Protein AF-A0A4Q6CBE8-F1 (afdb_monomer)

Mean predicted aligned error: 6.67 Å

Secondary structure (DSSP, 8-state):
---EETTEEEEEEEE-S-TTTT-EEEEESS-HHHHHHHHHHHHHHHHHHHHTSTT--------EEE-SS-EEEEEETTEEEEEE-BTTBTTTEEEEEEEE-

Nearest PDB structures (foldseek):
  8txz-assembly1_A  TM=4.536E-01  e=6.586E-01  Homo sapiens
  9hac-assembly2_C  TM=5.191E-01  e=1.623E+00  synthetic construct
  3f73-assembly2_B  TM=3.835E-01  e=3.145E+00  Thermus thermophilus HB27
  4ml0-assembly1_D  TM=2.696E-01  e=6.873E+00  Escherichia coli B str. REL606
  4q2u-assembly2_L  TM=2.865E-01  e=9.859E+00  Escherichia coli K-12

Foldseek 3Di:
DFDDDLNFGFPDKDFDPCPVFGKIKTFHPFWCVVCQVSNLVSQLVVLVVLVPDPPRPFPFPQDWDDDPFFIWGDRDPFWTWTWGADPVGRTGMIMITTDGD

pLDDT: mean 80.49, std 12.09, range [46.59, 92.19]

Sequence (101 aa):
MTAAFAGVPVTEVRMMDSELWGDHQYILDRPYAEIREALKVFLAARCQAQRDQAGALATSDCDLLETAEGLYLETGEAGGIWLHPQHDDPQRTVYAEAWSD

Radius of gyration: 13.59 Å; Cα contacts (8 Å, |Δi|>4): 182; chains: 1; bounding box: 30×33×33 Å

Solvent-accessible surface area (backbone atoms only — not comparable to full-atom values): 5646 Å² total; per-residue (Å²): 133,82,53,64,56,67,87,38,61,30,76,44,79,43,82,44,94,49,71,91,50,65,28,37,36,38,32,41,72,54,52,35,83,80,43,47,67,46,46,50,54,40,51,48,52,51,42,50,58,47,57,73,37,92,84,54,84,53,76,41,87,50,55,69,46,79,56,98,72,34,40,35,36,46,48,38,100,53,30,32,37,42,40,26,44,39,90,92,48,46,52,38,26,36,34,40,40,47,51,66,118

Structure (mmCIF, N/CA/C/O backbone):
data_AF-A0A4Q6CBE8-F1
#
_entry.id   AF-A0A4Q6CBE8-F1
#
loop_
_atom_site.group_PDB
_atom_site.id
_atom_site.type_symbol
_atom_site.label_atom_id
_atom_site.label_alt_id
_atom_site.label_comp_id
_atom_site.label_asym_id
_atom_site.label_entity_id
_atom_site.label_seq_id
_atom_site.pdbx_PDB_ins_code
_atom_site.Cartn_x
_atom_site.Cartn_y
_atom_site.Cartn_z
_atom_site.occupancy
_atom_site.B_iso_or_equiv
_atom_site.auth_seq_id
_atom_site.auth_comp_id
_atom_site.auth_asym_id
_atom_site.auth_atom_id
_atom_site.pdbx_PDB_model_num
ATOM 1 N N . MET A 1 1 ? 13.089 -17.726 6.802 1.00 53.59 1 MET A N 1
ATOM 2 C CA . MET A 1 1 ? 11.737 -17.162 6.623 1.00 53.59 1 MET A CA 1
ATOM 3 C C . MET A 1 1 ? 11.873 -16.022 5.642 1.00 53.59 1 MET A C 1
ATOM 5 O O . MET A 1 1 ? 12.613 -15.095 5.935 1.00 53.59 1 MET A O 1
ATOM 9 N N . THR A 1 2 ? 11.274 -16.136 4.463 1.00 66.50 2 THR A N 1
ATOM 10 C CA . THR A 1 2 ? 11.192 -15.027 3.506 1.00 66.50 2 THR A CA 1
ATOM 11 C C . THR A 1 2 ? 10.202 -14.010 4.066 1.00 66.50 2 THR A C 1
ATOM 13 O O . THR A 1 2 ? 9.134 -14.410 4.532 1.00 66.50 2 THR A O 1
ATOM 16 N N . ALA A 1 3 ? 10.561 -12.727 4.091 1.00 82.56 3 ALA A N 1
ATOM 17 C CA . ALA A 1 3 ? 9.627 -11.683 4.497 1.00 82.56 3 ALA A CA 1
ATOM 18 C C . ALA A 1 3 ? 8.490 -11.570 3.464 1.00 82.56 3 ALA A C 1
ATOM 20 O O . ALA A 1 3 ? 8.677 -11.872 2.282 1.00 82.56 3 ALA A O 1
ATOM 21 N N . ALA A 1 4 ? 7.305 -11.159 3.912 1.00 85.31 4 ALA A N 1
ATOM 22 C CA . ALA A 1 4 ? 6.145 -10.968 3.049 1.00 85.31 4 ALA A CA 1
ATOM 23 C C . ALA A 1 4 ? 5.389 -9.694 3.432 1.00 85.31 4 ALA A C 1
ATOM 25 O O . ALA A 1 4 ? 5.273 -9.368 4.613 1.00 85.31 4 ALA A O 1
ATOM 26 N N . PHE A 1 5 ? 4.840 -9.015 2.430 1.00 84.69 5 PHE A N 1
ATOM 27 C CA . PHE A 1 5 ? 3.988 -7.841 2.576 1.00 84.69 5 PHE A CA 1
ATOM 28 C C . PHE A 1 5 ? 2.660 -8.106 1.867 1.00 84.69 5 PHE A C 1
ATOM 30 O O . PHE A 1 5 ? 2.655 -8.512 0.708 1.00 84.69 5 PHE A O 1
ATOM 37 N N . ALA A 1 6 ? 1.535 -7.964 2.576 1.00 85.25 6 ALA A N 1
ATOM 38 C CA . ALA A 1 6 ? 0.202 -8.315 2.065 1.00 85.25 6 ALA A CA 1
ATOM 39 C C . ALA A 1 6 ? 0.095 -9.748 1.485 1.00 85.25 6 ALA A C 1
ATOM 41 O O . ALA A 1 6 ? -0.601 -9.989 0.502 1.00 85.25 6 ALA A O 1
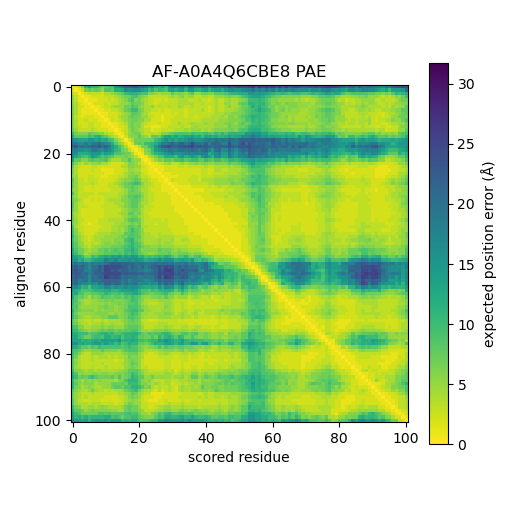ATOM 42 N N . GLY A 1 7 ? 0.823 -10.712 2.063 1.00 84.75 7 GLY A N 1
ATOM 43 C CA . GLY A 1 7 ? 0.874 -12.092 1.557 1.00 84.75 7 GLY A CA 1
ATOM 44 C C . GLY A 1 7 ? 1.729 -12.283 0.297 1.00 84.75 7 GLY A C 1
ATOM 45 O O . GLY A 1 7 ? 1.835 -13.404 -0.198 1.00 84.75 7 GLY A O 1
ATOM 46 N N . VAL A 1 8 ? 2.373 -11.224 -0.200 1.00 86.25 8 VAL A N 1
ATOM 47 C CA . VAL A 1 8 ? 3.295 -11.263 -1.338 1.00 86.25 8 VAL A CA 1
ATOM 48 C C . VAL A 1 8 ? 4.741 -11.334 -0.839 1.00 86.25 8 VAL A C 1
ATOM 50 O O . VAL A 1 8 ? 5.104 -10.580 0.067 1.00 86.25 8 VAL A O 1
ATOM 53 N N . PRO A 1 9 ? 5.593 -12.206 -1.409 1.00 88.81 9 PRO A N 1
ATOM 54 C CA . PRO A 1 9 ? 7.013 -12.238 -1.081 1.00 88.81 9 PRO A CA 1
ATOM 55 C C . PRO A 1 9 ? 7.705 -10.897 -1.352 1.00 88.81 9 PRO A C 1
ATOM 57 O O . PRO A 1 9 ? 7.534 -10.295 -2.416 1.00 88.81 9 PRO A O 1
ATOM 60 N N . VAL A 1 10 ? 8.529 -10.460 -0.402 1.00 91.38 10 VAL A N 1
ATOM 61 C CA . VAL A 1 10 ? 9.425 -9.311 -0.566 1.00 91.38 10 VAL A CA 1
ATOM 62 C C . VAL A 1 10 ? 10.871 -9.784 -0.484 1.00 91.38 10 VAL A C 1
ATOM 64 O O . VAL A 1 10 ? 11.198 -10.710 0.263 1.00 91.38 10 VAL A O 1
ATOM 67 N N . THR A 1 11 ? 11.742 -9.168 -1.275 1.00 91.50 11 THR A N 1
ATOM 68 C CA . THR A 1 11 ? 13.173 -9.480 -1.290 1.00 91.50 11 THR A CA 1
ATOM 69 C C . THR A 1 11 ? 13.920 -8.775 -0.165 1.00 91.50 11 THR A C 1
ATOM 71 O O . THR A 1 11 ? 14.925 -9.290 0.314 1.00 91.50 11 THR A O 1
ATOM 74 N N . GLU A 1 12 ? 13.436 -7.609 0.265 1.00 90.81 12 GLU A N 1
ATOM 75 C CA . GLU A 1 12 ? 14.067 -6.788 1.298 1.00 90.81 12 GLU A CA 1
ATOM 76 C C . GLU A 1 12 ? 13.015 -5.903 1.983 1.00 90.81 12 GLU A C 1
ATOM 78 O O . GLU A 1 12 ? 12.051 -5.473 1.346 1.00 90.81 12 GLU A O 1
ATOM 83 N N . VAL A 1 13 ? 13.203 -5.628 3.274 1.00 88.00 13 VAL A N 1
ATOM 84 C CA . VAL A 1 13 ? 12.453 -4.608 4.016 1.00 88.00 13 VAL A CA 1
ATOM 85 C C . VAL A 1 13 ? 13.465 -3.607 4.547 1.00 88.00 13 VAL A C 1
ATOM 87 O O . VAL A 1 13 ? 14.389 -3.990 5.265 1.00 88.00 13 VAL A O 1
ATOM 90 N N . ARG A 1 14 ? 13.297 -2.341 4.179 1.00 87.94 14 ARG A N 1
ATOM 91 C CA . ARG A 1 14 ? 14.123 -1.224 4.622 1.00 87.94 14 ARG A CA 1
ATOM 92 C C . ARG A 1 14 ? 13.312 -0.375 5.584 1.00 87.94 14 ARG A C 1
ATOM 94 O O . ARG A 1 14 ? 12.204 0.051 5.262 1.00 87.94 14 ARG A O 1
ATOM 101 N N . MET A 1 15 ? 13.872 -0.157 6.764 1.00 78.50 15 MET A N 1
ATOM 102 C CA . MET A 1 15 ? 13.380 0.860 7.682 1.00 78.50 15 MET A CA 1
ATOM 103 C C . MET A 1 15 ? 13.857 2.212 7.167 1.00 78.50 15 MET A C 1
ATOM 105 O O . MET A 1 15 ? 15.018 2.340 6.776 1.00 78.50 15 MET A O 1
ATOM 109 N N . MET A 1 16 ? 12.949 3.174 7.104 1.00 75.94 16 MET A N 1
ATOM 110 C CA . MET A 1 16 ? 13.239 4.507 6.591 1.00 75.94 16 MET A CA 1
ATOM 111 C C . MET A 1 16 ? 13.396 5.459 7.783 1.00 75.94 16 MET A C 1
ATOM 113 O O . MET A 1 16 ? 12.852 5.196 8.852 1.00 75.94 16 MET A O 1
ATOM 117 N N . ASP A 1 17 ? 14.189 6.526 7.625 1.00 59.12 17 ASP A N 1
ATOM 118 C CA . ASP A 1 17 ? 14.663 7.391 8.729 1.00 59.12 17 ASP A CA 1
ATOM 119 C C . ASP A 1 17 ? 13.546 8.064 9.558 1.00 59.12 17 ASP A C 1
ATOM 121 O O . ASP A 1 17 ? 13.811 8.626 10.622 1.00 59.12 17 ASP A O 1
ATOM 125 N N . SER A 1 18 ? 12.284 7.994 9.132 1.00 56.19 18 SER A N 1
ATOM 126 C CA . SER A 1 18 ? 11.122 8.388 9.931 1.00 56.19 18 SER A CA 1
ATOM 127 C C . SER A 1 18 ? 10.773 7.338 11.001 1.00 56.19 18 SER A C 1
ATOM 129 O O . SER A 1 18 ? 9.615 6.959 11.171 1.00 56.19 18 SER A O 1
ATOM 131 N N . GLU A 1 19 ? 11.751 6.907 11.810 1.00 46.59 19 GLU A N 1
ATOM 132 C CA . GLU A 1 19 ? 11.529 6.027 12.976 1.00 46.59 19 GLU A CA 1
ATOM 133 C C . GLU A 1 19 ? 10.425 6.553 13.921 1.00 46.59 19 GLU A C 1
ATOM 135 O O . GLU A 1 19 ? 9.803 5.781 14.648 1.00 46.59 19 GLU A O 1
ATOM 140 N N . LEU A 1 20 ? 10.152 7.863 13.882 1.00 50.09 20 LEU A N 1
ATOM 141 C CA . LEU A 1 20 ? 9.045 8.518 14.583 1.00 50.09 20 LEU A CA 1
ATOM 142 C C . LEU A 1 20 ? 7.650 8.073 14.113 1.00 50.09 20 LEU A C 1
ATOM 144 O O . LEU A 1 20 ? 6.733 8.042 14.930 1.00 50.09 20 LEU A O 1
ATOM 148 N N . TRP A 1 21 ? 7.493 7.726 12.835 1.00 54.91 21 TRP A N 1
ATOM 149 C CA . TRP A 1 21 ? 6.200 7.470 12.185 1.00 54.91 21 TRP A CA 1
ATOM 150 C C . TRP A 1 21 ? 6.036 6.019 11.714 1.00 54.91 21 TRP A C 1
ATOM 152 O O . TRP A 1 21 ? 4.923 5.564 11.459 1.00 54.91 21 TRP A O 1
ATOM 162 N N . GLY A 1 22 ? 7.123 5.239 11.735 1.00 63.88 22 GLY A N 1
ATOM 163 C CA . GLY A 1 22 ? 7.080 3.803 11.475 1.00 63.88 22 GLY A CA 1
ATOM 164 C C . GLY A 1 22 ? 7.001 3.460 9.990 1.00 63.88 22 GLY A C 1
ATOM 165 O O . GLY A 1 22 ? 6.405 2.436 9.637 1.00 63.88 22 GLY A O 1
ATOM 166 N N . ASP A 1 23 ? 7.609 4.276 9.129 1.00 80.50 23 ASP A N 1
ATOM 167 C CA . ASP A 1 23 ? 7.564 4.050 7.690 1.00 80.50 23 ASP A CA 1
ATOM 168 C C . ASP A 1 23 ? 8.508 2.935 7.260 1.00 80.50 23 ASP A C 1
ATOM 170 O O . ASP A 1 23 ? 9.641 2.787 7.732 1.00 80.50 23 ASP A O 1
ATOM 174 N N . HIS A 1 24 ? 8.030 2.141 6.313 1.00 86.62 24 HIS A N 1
ATOM 175 C CA . HIS A 1 24 ? 8.775 1.011 5.788 1.00 86.62 24 HIS A CA 1
ATOM 176 C C . HIS A 1 24 ? 8.775 1.047 4.272 1.00 86.62 24 HIS A C 1
ATOM 178 O O . HIS A 1 24 ? 7.740 1.230 3.635 1.00 86.62 24 HIS A O 1
ATOM 184 N N . GLN A 1 25 ? 9.934 0.767 3.690 1.00 89.50 25 GLN A N 1
ATOM 185 C CA . GLN A 1 25 ? 10.042 0.445 2.282 1.00 89.50 25 GLN A CA 1
ATOM 186 C C . GLN A 1 25 ? 10.177 -1.069 2.104 1.00 89.50 25 GLN A C 1
ATOM 188 O O . GLN A 1 25 ? 11.054 -1.718 2.669 1.00 89.50 25 GLN A O 1
ATOM 193 N N . TYR A 1 26 ? 9.331 -1.632 1.256 1.00 90.50 26 TYR A N 1
ATOM 194 C CA . TYR A 1 26 ? 9.334 -3.032 0.866 1.00 90.50 26 TYR A CA 1
ATOM 195 C C . TYR A 1 26 ? 9.846 -3.152 -0.565 1.00 90.50 26 TYR A C 1
ATOM 197 O O . TYR A 1 26 ? 9.283 -2.547 -1.479 1.00 90.50 26 TYR A O 1
ATOM 205 N N . ILE A 1 27 ? 10.889 -3.955 -0.771 1.00 92.19 27 ILE A N 1
ATOM 206 C CA . ILE A 1 27 ? 11.372 -4.307 -2.107 1.00 92.19 27 ILE A CA 1
ATOM 207 C C . ILE A 1 27 ? 10.672 -5.589 -2.541 1.00 92.19 27 ILE A C 1
ATOM 209 O O . ILE A 1 27 ? 10.800 -6.637 -1.909 1.00 92.19 27 ILE A O 1
ATOM 213 N N . LEU A 1 28 ? 9.909 -5.503 -3.617 1.00 91.25 28 LEU A N 1
ATOM 214 C CA . LEU A 1 28 ? 9.037 -6.555 -4.100 1.00 91.25 28 LEU A CA 1
ATOM 215 C C . LEU A 1 28 ? 9.794 -7.581 -4.952 1.00 91.25 28 LEU A C 1
ATOM 217 O O . LEU A 1 28 ? 10.681 -7.254 -5.752 1.00 91.25 28 L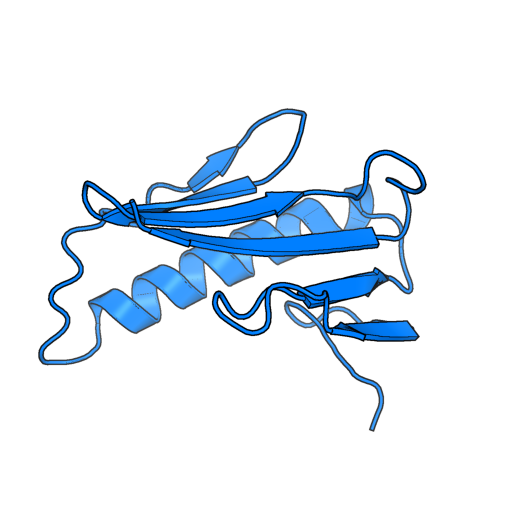EU A O 1
ATOM 221 N N . ASP A 1 29 ? 9.365 -8.837 -4.843 1.00 90.31 29 ASP A N 1
ATOM 222 C CA . ASP A 1 29 ? 9.785 -9.914 -5.748 1.00 90.31 29 ASP A CA 1
ATOM 223 C C . ASP A 1 29 ? 9.053 -9.858 -7.107 1.00 90.31 29 ASP A C 1
ATOM 225 O O . ASP A 1 29 ? 9.479 -10.464 -8.086 1.00 90.31 29 ASP A O 1
ATOM 229 N N . ARG A 1 30 ? 7.956 -9.092 -7.188 1.00 89.62 30 ARG A N 1
ATOM 230 C CA . ARG A 1 30 ? 7.129 -8.900 -8.391 1.00 89.62 30 ARG A CA 1
ATOM 231 C C . ARG A 1 30 ? 6.849 -7.421 -8.658 1.00 89.62 30 ARG A C 1
ATOM 233 O O . ARG A 1 30 ? 6.932 -6.627 -7.722 1.00 89.62 30 ARG A O 1
ATOM 240 N N . PRO A 1 31 ? 6.480 -7.037 -9.892 1.00 91.06 31 PRO A N 1
ATOM 241 C CA . PRO A 1 31 ? 6.098 -5.665 -10.194 1.00 91.06 31 PRO A CA 1
ATOM 242 C C . PRO A 1 31 ? 4.946 -5.149 -9.316 1.00 91.06 31 PRO A C 1
ATOM 244 O O . PRO A 1 31 ? 3.969 -5.866 -9.093 1.00 91.06 31 PRO A O 1
ATOM 247 N N . TYR A 1 32 ? 5.005 -3.882 -8.893 1.00 88.81 32 TYR A N 1
ATOM 248 C CA . TYR A 1 32 ? 3.963 -3.220 -8.094 1.00 88.81 32 TYR A CA 1
ATOM 249 C C . TYR A 1 32 ? 2.566 -3.375 -8.712 1.00 88.81 32 TYR A C 1
ATOM 251 O O . TYR A 1 32 ? 1.600 -3.707 -8.026 1.00 88.81 32 TYR A O 1
ATOM 259 N N . ALA A 1 33 ? 2.473 -3.211 -10.034 1.00 88.88 33 ALA A N 1
ATOM 260 C CA . ALA A 1 33 ? 1.224 -3.341 -10.778 1.00 88.88 33 ALA A CA 1
ATOM 261 C C . ALA A 1 33 ? 0.563 -4.724 -10.624 1.00 88.88 33 ALA A C 1
ATOM 263 O O . ALA A 1 33 ? -0.662 -4.809 -10.602 1.00 88.88 33 ALA A O 1
ATOM 264 N N . GLU A 1 34 ? 1.348 -5.795 -10.476 1.00 91.62 34 GLU A N 1
ATOM 265 C CA . GLU A 1 34 ? 0.821 -7.154 -10.291 1.00 91.62 34 GLU A CA 1
ATOM 266 C C . GLU A 1 34 ? 0.298 -7.395 -8.873 1.00 91.62 34 GLU A C 1
ATOM 268 O O . GLU A 1 34 ? -0.544 -8.266 -8.662 1.00 91.62 34 GLU A O 1
ATOM 273 N N . ILE A 1 35 ? 0.795 -6.636 -7.895 1.00 89.44 35 ILE A N 1
ATOM 274 C CA . ILE A 1 35 ? 0.470 -6.836 -6.481 1.00 89.44 35 ILE A CA 1
ATOM 275 C C . ILE A 1 35 ? -0.538 -5.811 -5.959 1.00 89.44 35 ILE A C 1
ATOM 277 O O . ILE A 1 35 ? -1.071 -5.994 -4.867 1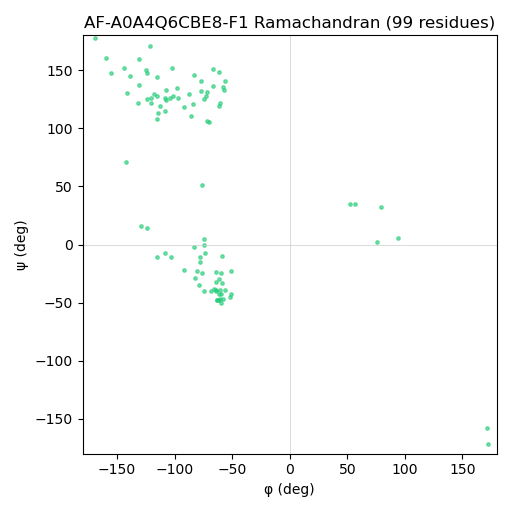.00 89.44 35 ILE A O 1
ATOM 281 N N . ARG A 1 36 ? -0.825 -4.752 -6.731 1.00 89.75 36 ARG A N 1
ATOM 282 C CA . ARG A 1 36 ? -1.694 -3.633 -6.336 1.00 89.75 36 ARG A CA 1
ATOM 283 C C . ARG A 1 36 ? -3.045 -4.111 -5.808 1.00 89.75 36 ARG A C 1
ATOM 285 O O . ARG A 1 36 ? -3.465 -3.660 -4.752 1.00 89.75 36 ARG A O 1
ATOM 292 N N . GLU A 1 37 ? -3.689 -5.068 -6.475 1.00 91.12 37 GLU A N 1
ATOM 293 C CA . GLU A 1 37 ? -4.962 -5.635 -6.002 1.00 91.12 37 GLU A CA 1
ATOM 294 C C . GLU A 1 37 ? -4.829 -6.377 -4.663 1.00 91.12 37 GLU A C 1
ATOM 296 O O . GLU A 1 37 ? -5.683 -6.236 -3.789 1.00 91.12 37 GLU A O 1
ATOM 301 N N . ALA A 1 38 ? -3.736 -7.115 -4.447 1.00 90.62 38 ALA A N 1
ATOM 302 C CA . ALA A 1 38 ? -3.486 -7.780 -3.168 1.00 90.62 38 ALA A CA 1
ATOM 303 C C . ALA A 1 38 ? -3.271 -6.763 -2.033 1.00 90.62 38 ALA A C 1
ATOM 305 O O . ALA A 1 38 ? -3.784 -6.955 -0.930 1.00 90.62 38 ALA A O 1
ATOM 306 N N . LEU A 1 39 ? -2.576 -5.653 -2.315 1.00 89.44 39 LEU A N 1
ATOM 307 C CA . LEU A 1 39 ? -2.394 -4.556 -1.360 1.00 89.44 39 LEU A CA 1
ATOM 308 C C . LEU A 1 39 ? -3.729 -3.927 -0.951 1.00 89.44 39 LEU A C 1
ATOM 310 O O . LEU A 1 39 ? -3.943 -3.689 0.235 1.00 89.44 39 LEU A O 1
ATOM 314 N N . LYS A 1 40 ? -4.643 -3.704 -1.904 1.00 90.06 40 LYS A N 1
ATOM 315 C CA . LYS A 1 40 ? -5.983 -3.169 -1.613 1.00 90.06 40 LYS A CA 1
ATOM 316 C C . LYS A 1 40 ? -6.764 -4.076 -0.677 1.00 90.06 40 LYS A C 1
ATOM 318 O O . LYS A 1 40 ? -7.278 -3.616 0.338 1.00 90.06 40 LYS A O 1
ATOM 323 N N . VAL A 1 41 ? -6.827 -5.368 -1.008 1.00 89.69 41 VAL A N 1
ATOM 324 C CA . VAL A 1 41 ? -7.538 -6.364 -0.196 1.00 89.69 41 VAL A CA 1
ATOM 325 C C . VAL A 1 41 ? -6.947 -6.415 1.209 1.00 89.69 41 VAL A C 1
ATOM 327 O O . VAL A 1 41 ? -7.688 -6.437 2.188 1.00 89.69 41 VAL A O 1
ATOM 330 N N . PHE A 1 42 ? -5.618 -6.381 1.319 1.00 88.88 42 PHE A N 1
ATOM 331 C CA . PHE A 1 42 ? -4.931 -6.363 2.604 1.00 88.88 42 PHE A CA 1
ATOM 332 C C . PHE A 1 42 ? -5.249 -5.110 3.428 1.00 88.88 42 PHE A C 1
ATOM 334 O O . PHE A 1 42 ? -5.578 -5.239 4.607 1.00 88.88 42 PHE A O 1
ATOM 341 N N . LEU A 1 43 ? -5.179 -3.916 2.830 1.00 85.69 43 LEU A N 1
ATOM 342 C CA . LEU A 1 43 ? -5.493 -2.657 3.513 1.00 85.69 43 LEU A CA 1
ATOM 343 C C . LEU A 1 43 ? -6.947 -2.617 3.987 1.00 85.69 43 LEU A C 1
ATOM 345 O O . LEU A 1 43 ? -7.194 -2.327 5.157 1.00 85.69 43 LEU A O 1
ATOM 349 N N . ALA A 1 44 ? -7.894 -2.973 3.116 1.00 85.38 44 ALA A N 1
ATOM 350 C CA . ALA A 1 44 ? -9.312 -3.017 3.460 1.00 85.38 44 ALA A CA 1
ATOM 351 C C . ALA A 1 44 ? -9.580 -4.007 4.604 1.00 85.38 44 ALA A C 1
ATOM 353 O O . ALA A 1 44 ? -10.226 -3.656 5.591 1.00 85.38 44 ALA A O 1
ATOM 354 N N . ALA A 1 45 ? -9.019 -5.219 4.524 1.00 85.69 45 ALA A N 1
ATOM 355 C CA . ALA A 1 45 ? -9.164 -6.227 5.571 1.00 85.69 45 ALA A CA 1
ATOM 356 C C . ALA A 1 45 ? -8.531 -5.782 6.897 1.00 85.69 45 ALA A C 1
ATOM 358 O O . ALA A 1 45 ? -9.096 -6.016 7.964 1.00 85.69 45 ALA A O 1
ATO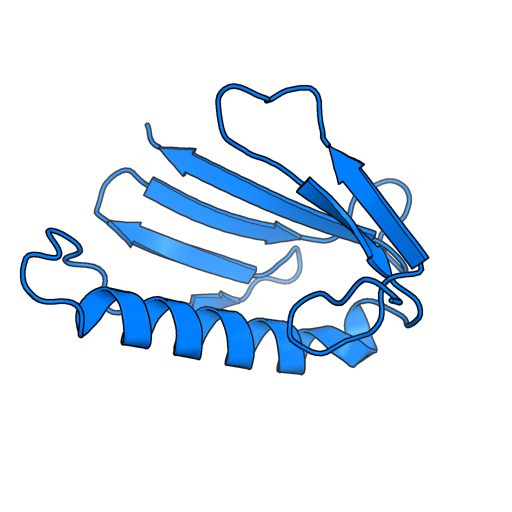M 359 N N . ARG A 1 46 ? -7.365 -5.124 6.852 1.00 81.19 46 ARG A N 1
ATOM 360 C CA . ARG A 1 46 ? -6.686 -4.624 8.052 1.00 81.19 46 ARG A CA 1
ATOM 361 C C . ARG A 1 46 ? -7.458 -3.485 8.708 1.00 81.19 46 ARG A C 1
ATOM 363 O O . ARG A 1 46 ? -7.557 -3.477 9.931 1.00 81.19 46 ARG A O 1
ATOM 370 N N . CYS A 1 47 ? -8.024 -2.580 7.916 1.00 80.50 47 CYS A N 1
ATOM 371 C CA . CYS A 1 47 ? -8.881 -1.523 8.432 1.00 80.50 47 CYS A CA 1
ATOM 372 C C . CYS A 1 47 ? -10.144 -2.092 9.092 1.00 80.50 47 CYS A C 1
ATOM 374 O O . CYS A 1 47 ? -10.445 -1.751 10.234 1.00 80.50 47 CYS A O 1
ATOM 376 N N . GLN A 1 48 ? -10.839 -3.024 8.427 1.00 82.62 48 GLN A N 1
ATOM 377 C CA . GLN A 1 48 ? -12.014 -3.691 9.001 1.00 82.62 48 GLN A CA 1
ATOM 378 C C . GLN A 1 48 ? -11.666 -4.393 10.318 1.00 82.62 48 GLN A C 1
ATOM 380 O O . GLN A 1 48 ? -12.322 -4.175 11.332 1.00 82.62 48 GLN A O 1
ATOM 385 N N . ALA A 1 49 ? -10.562 -5.145 10.341 1.00 82.06 49 ALA A N 1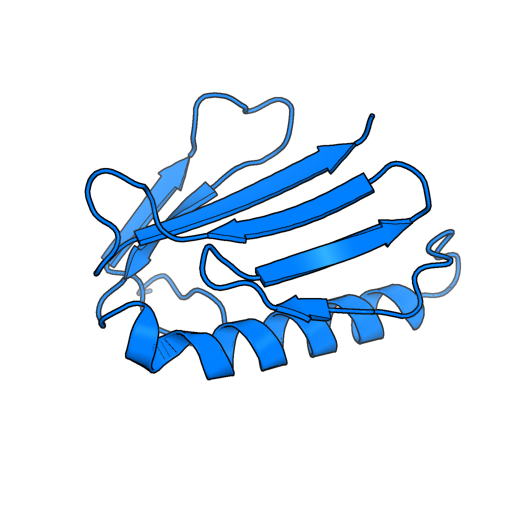
ATOM 386 C CA . ALA A 1 49 ? -10.092 -5.811 11.549 1.00 82.06 49 ALA A CA 1
ATOM 387 C C . ALA A 1 49 ? -9.740 -4.834 12.686 1.00 82.06 49 ALA A C 1
ATOM 389 O O . ALA A 1 49 ? -9.848 -5.210 13.849 1.00 82.06 49 ALA A O 1
ATOM 390 N N . GLN A 1 50 ? -9.297 -3.609 12.381 1.00 76.31 50 GLN A N 1
ATOM 391 C CA . GLN A 1 50 ? -9.076 -2.566 13.388 1.00 76.31 50 GLN A CA 1
ATOM 392 C C . GLN A 1 50 ? -10.388 -1.960 13.895 1.00 76.31 50 GLN A C 1
ATOM 394 O O . GLN A 1 50 ? -10.507 -1.750 15.099 1.00 76.31 50 GLN A O 1
ATOM 399 N N . ARG A 1 51 ? -11.382 -1.729 13.027 1.00 74.94 51 ARG A N 1
ATOM 400 C CA . ARG A 1 51 ? -12.722 -1.268 13.444 1.00 74.94 51 ARG A CA 1
ATOM 401 C C . ARG A 1 51 ? -13.411 -2.260 14.375 1.00 74.94 51 ARG A C 1
ATOM 403 O O . ARG A 1 51 ? -14.031 -1.852 15.351 1.00 74.94 51 ARG A O 1
ATOM 410 N N . ASP A 1 52 ? -13.263 -3.552 14.099 1.00 75.38 52 ASP A N 1
ATOM 411 C CA . ASP A 1 52 ? -13.883 -4.622 14.885 1.00 75.38 52 ASP A CA 1
ATOM 412 C C . ASP A 1 52 ? -13.214 -4.837 16.261 1.00 75.38 52 ASP A C 1
ATOM 414 O O . ASP A 1 52 ? -13.720 -5.598 17.092 1.00 75.38 52 ASP A O 1
ATOM 418 N N . GLN A 1 53 ? -12.081 -4.176 16.545 1.00 76.75 53 GLN A N 1
ATOM 419 C CA . GLN A 1 53 ? -11.445 -4.237 17.861 1.00 76.75 53 GLN A CA 1
ATOM 420 C C . GLN A 1 53 ? -12.217 -3.400 18.886 1.00 76.75 53 GLN A C 1
ATOM 422 O O . GLN A 1 53 ? -12.435 -2.199 18.729 1.00 76.75 53 GLN A O 1
ATOM 427 N N . ALA A 1 54 ? -12.602 -4.038 19.994 1.00 51.03 54 ALA A N 1
ATOM 428 C CA . ALA A 1 54 ? -13.314 -3.378 21.082 1.00 51.03 54 ALA A CA 1
ATOM 429 C C . ALA A 1 54 ? -12.478 -2.227 21.677 1.00 51.03 54 ALA A C 1
ATOM 431 O O . ALA A 1 54 ? -11.375 -2.448 22.174 1.00 51.03 54 ALA A O 1
ATOM 432 N N . GLY A 1 55 ? -13.027 -1.008 21.653 1.00 55.00 55 GLY A N 1
ATOM 433 C CA . GLY A 1 55 ? -12.350 0.205 22.128 1.00 55.00 55 GLY A CA 1
ATOM 434 C C . GLY A 1 55 ? -11.615 0.998 21.042 1.00 55.00 55 GLY A C 1
ATOM 435 O O . GLY A 1 55 ? -10.945 1.975 21.374 1.00 55.00 55 GLY A O 1
ATOM 436 N N . ALA A 1 56 ? -11.739 0.618 19.767 1.00 57.03 56 ALA A N 1
ATOM 437 C CA . ALA A 1 56 ? -11.221 1.413 18.663 1.00 57.03 56 ALA A CA 1
ATOM 438 C C . ALA A 1 56 ? -11.903 2.794 18.624 1.00 57.03 56 ALA A C 1
ATOM 440 O O . ALA A 1 56 ? -13.114 2.906 18.450 1.00 57.03 56 ALA A O 1
ATOM 441 N N . LEU A 1 57 ? -11.101 3.853 18.768 1.00 50.34 57 LEU A N 1
ATOM 442 C CA . LEU A 1 57 ? -11.496 5.247 18.510 1.00 50.34 57 LEU A CA 1
ATOM 443 C C . LEU A 1 57 ? -11.589 5.552 17.002 1.00 50.34 57 LEU A C 1
ATOM 445 O O . LEU A 1 57 ? -11.874 6.683 16.622 1.00 50.34 57 LEU A O 1
ATOM 449 N N . ALA A 1 58 ? -11.310 4.560 16.150 1.00 54.31 58 ALA A N 1
ATOM 450 C CA . ALA A 1 58 ? -11.295 4.707 14.705 1.00 54.31 58 ALA A CA 1
ATOM 451 C C . ALA A 1 58 ? -12.724 4.893 14.179 1.00 54.31 58 ALA A C 1
ATOM 453 O O . ALA A 1 58 ? -13.509 3.948 14.107 1.00 54.31 58 ALA A O 1
ATOM 454 N N . THR A 1 59 ? -13.047 6.127 13.805 1.00 58.03 59 THR A N 1
ATOM 455 C CA . THR A 1 59 ? -14.284 6.498 13.105 1.00 58.03 59 THR A CA 1
ATOM 456 C C . THR A 1 59 ? -14.194 6.284 11.596 1.00 58.03 59 THR A C 1
ATOM 458 O O . THR A 1 59 ? -15.180 6.516 10.906 1.00 58.03 59 THR A O 1
ATOM 461 N N . SER A 1 60 ? -13.038 5.851 11.082 1.00 64.19 60 SER A N 1
ATOM 462 C CA . SER A 1 60 ? -12.834 5.627 9.652 1.00 64.19 60 SER A CA 1
ATOM 463 C C . SER A 1 60 ? -13.853 4.643 9.086 1.00 64.19 60 SER A C 1
ATOM 465 O O . SER A 1 60 ? -14.061 3.550 9.622 1.00 64.19 60 SER A O 1
ATOM 467 N N . ASP A 1 61 ? -14.438 5.009 7.947 1.00 69.69 61 ASP A N 1
ATOM 468 C CA . ASP A 1 61 ? -15.315 4.136 7.176 1.00 69.69 61 ASP A CA 1
ATOM 469 C C . ASP A 1 61 ? -14.559 3.041 6.403 1.00 69.69 61 ASP A C 1
ATOM 471 O O . ASP A 1 61 ? -15.176 2.200 5.751 1.00 69.69 61 ASP A O 1
ATOM 475 N N . CYS A 1 62 ? -13.237 2.942 6.591 1.00 75.00 62 CYS A N 1
ATOM 476 C CA . CYS A 1 62 ? -12.336 2.126 5.780 1.00 75.00 62 CYS A CA 1
ATOM 477 C C . CYS A 1 62 ? -12.395 2.475 4.296 1.00 75.00 62 CYS A C 1
ATOM 479 O O . CYS A 1 62 ? -12.240 1.599 3.439 1.00 75.00 62 CYS A O 1
ATOM 481 N N . ASP A 1 63 ? -12.590 3.759 4.007 1.00 76.25 63 ASP A N 1
ATOM 482 C CA . ASP A 1 63 ? -12.581 4.270 2.650 1.00 76.25 63 ASP A CA 1
ATOM 483 C C . ASP A 1 63 ? -11.148 4.259 2.117 1.00 76.25 63 ASP A C 1
ATOM 485 O O . ASP A 1 63 ? -10.274 5.034 2.514 1.00 76.25 63 ASP A O 1
ATOM 489 N N . LEU A 1 64 ? -10.904 3.306 1.221 1.00 86.12 64 LEU A N 1
ATOM 490 C CA . LEU A 1 64 ? -9.665 3.202 0.475 1.00 86.12 64 LEU A CA 1
ATOM 491 C C . LEU A 1 64 ? -9.767 4.094 -0.764 1.00 86.12 64 LEU A C 1
ATOM 493 O O . LEU A 1 64 ? -10.492 3.780 -1.709 1.00 86.12 64 LEU A O 1
ATOM 497 N N . LEU A 1 65 ? -9.005 5.182 -0.785 1.00 88.00 65 LEU A N 1
ATOM 498 C CA . LEU A 1 65 ? -8.837 6.011 -1.965 1.00 88.00 65 LEU A CA 1
ATOM 499 C C . LEU A 1 65 ? -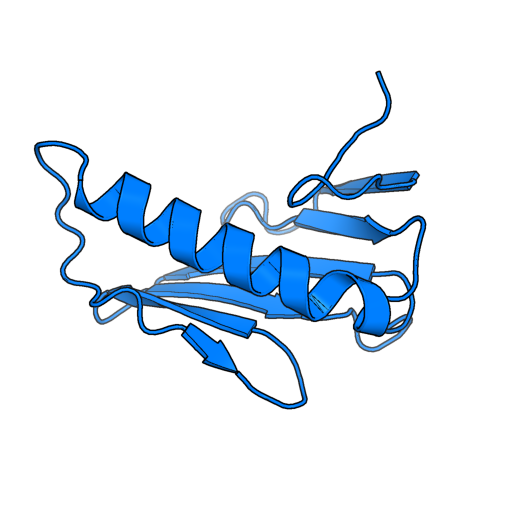7.748 5.423 -2.862 1.00 88.00 65 LEU A C 1
ATOM 501 O O . LEU A 1 65 ? -6.581 5.288 -2.493 1.00 88.00 65 LEU A O 1
ATOM 505 N N . GLU A 1 66 ? -8.134 5.114 -4.091 1.00 90.69 66 GLU A N 1
ATOM 506 C CA . GLU A 1 66 ? -7.206 4.692 -5.124 1.00 90.69 66 GLU A CA 1
ATOM 507 C C . GLU A 1 66 ? -6.811 5.863 -6.014 1.00 90.69 66 GLU A C 1
ATOM 509 O O . GLU A 1 66 ? -7.662 6.493 -6.642 1.00 90.69 66 GLU A O 1
ATOM 514 N N . THR A 1 67 ? -5.510 6.095 -6.157 1.00 88.69 67 THR A N 1
ATOM 515 C CA . THR A 1 67 ? -4.977 7.057 -7.124 1.00 88.69 67 THR A CA 1
ATOM 516 C C . THR A 1 67 ? -4.031 6.360 -8.100 1.00 88.69 67 THR A C 1
ATOM 518 O O . THR A 1 67 ? -3.679 5.185 -7.942 1.00 88.69 67 THR A O 1
ATOM 521 N N . ALA A 1 68 ? -3.620 7.078 -9.148 1.00 85.56 68 ALA A N 1
ATOM 522 C CA . ALA A 1 68 ? -2.558 6.609 -10.037 1.00 85.56 68 ALA A CA 1
ATOM 523 C C . ALA A 1 68 ? -1.204 6.491 -9.311 1.00 85.56 68 ALA A C 1
ATOM 525 O O . ALA A 1 68 ? -0.344 5.724 -9.734 1.00 85.56 68 ALA A O 1
ATOM 526 N N . GLU A 1 69 ? -1.036 7.238 -8.220 1.00 85.88 69 GLU A N 1
ATOM 527 C CA . GLU A 1 69 ? 0.207 7.346 -7.459 1.00 85.88 69 GLU A CA 1
ATOM 528 C C . GLU A 1 69 ? 0.281 6.326 -6.323 1.00 85.88 69 GLU A C 1
ATOM 530 O O . GLU A 1 69 ? 1.374 5.987 -5.895 1.00 85.88 69 GLU A O 1
ATOM 535 N N . GLY A 1 70 ? -0.847 5.790 -5.852 1.00 89.56 70 GLY A N 1
ATOM 536 C CA . GLY A 1 70 ? -0.841 4.795 -4.790 1.00 89.56 70 GLY A CA 1
ATOM 537 C C . GLY A 1 70 ? -2.222 4.454 -4.249 1.00 89.56 70 GLY A C 1
ATOM 538 O O . GLY A 1 70 ? -3.250 4.622 -4.909 1.00 89.56 70 GLY A O 1
ATOM 539 N N . LEU A 1 71 ? -2.216 3.929 -3.031 1.00 90.50 71 LEU A N 1
ATOM 540 C CA . LEU A 1 71 ? -3.386 3.581 -2.244 1.00 90.50 71 LEU A CA 1
ATOM 541 C C . LEU A 1 71 ? -3.339 4.389 -0.954 1.00 90.50 71 LEU A C 1
ATOM 543 O O . LEU A 1 71 ? -2.342 4.348 -0.236 1.00 90.50 71 LEU A O 1
ATOM 547 N N . TYR A 1 72 ? -4.412 5.105 -0.667 1.00 88.88 72 TYR A N 1
ATOM 548 C CA . TYR A 1 72 ? -4.557 5.879 0.550 1.00 88.88 72 TYR A CA 1
ATOM 549 C C . TYR A 1 72 ? -5.699 5.301 1.378 1.00 88.88 72 TYR A C 1
ATOM 551 O O . TYR A 1 72 ? -6.794 5.085 0.867 1.00 88.88 72 TYR A O 1
ATOM 559 N N . LEU A 1 73 ? -5.428 5.011 2.643 1.00 86.81 73 LEU A N 1
ATOM 560 C CA . LEU A 1 73 ? -6.423 4.576 3.608 1.00 86.81 73 LEU A CA 1
ATOM 561 C C . LEU A 1 73 ? -6.53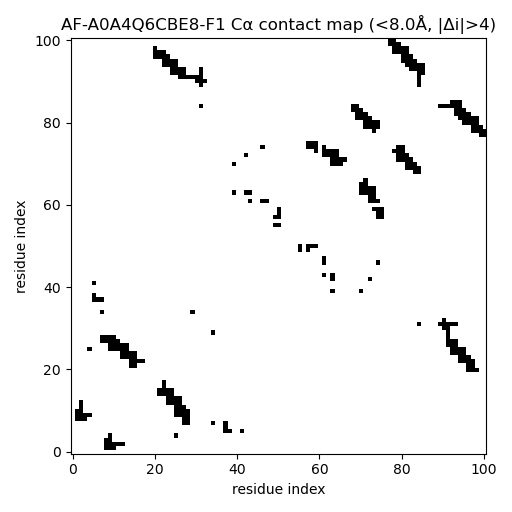9 5.649 4.684 1.00 86.81 73 LEU A C 1
ATOM 563 O O . LEU A 1 73 ? -5.616 5.829 5.477 1.00 86.81 73 LEU A O 1
ATOM 567 N N . GLU A 1 74 ? -7.683 6.314 4.738 1.00 82.56 74 GLU A N 1
ATOM 568 C CA . GLU A 1 74 ? -7.992 7.245 5.818 1.00 82.56 74 GLU A CA 1
ATOM 569 C C . GLU A 1 74 ? -8.288 6.455 7.095 1.00 82.56 74 GLU A C 1
ATOM 571 O O . GLU A 1 74 ? -9.093 5.521 7.079 1.00 82.56 74 GLU A O 1
ATOM 576 N N . THR A 1 75 ? -7.627 6.776 8.208 1.00 74.94 75 THR A N 1
ATOM 577 C CA . THR A 1 75 ? -7.839 6.099 9.502 1.00 74.94 75 THR A CA 1
ATOM 578 C C . THR A 1 75 ? -8.573 6.985 10.518 1.00 74.94 75 THR A C 1
ATOM 580 O O . THR A 1 75 ? -9.038 6.477 11.541 1.00 74.94 75 THR A O 1
ATOM 583 N N . GLY A 1 76 ? -8.784 8.266 10.194 1.00 71.56 76 GLY A N 1
ATOM 584 C CA . GLY A 1 76 ? -9.605 9.240 10.921 1.00 71.56 76 GLY A CA 1
ATOM 585 C C . GLY A 1 76 ? -9.438 10.654 10.343 1.00 71.56 76 GLY A C 1
ATOM 586 O O . GLY A 1 76 ? -8.761 10.822 9.337 1.00 71.56 76 GLY A O 1
ATOM 587 N N . GLU A 1 77 ? -9.996 11.676 11.008 1.00 67.81 77 GLU A N 1
ATOM 588 C CA . GLU A 1 77 ? -9.996 13.073 10.509 1.00 67.81 77 GLU A CA 1
ATOM 589 C C . GLU A 1 77 ? -8.599 13.682 10.288 1.00 67.81 77 GLU A C 1
ATOM 591 O O . GLU A 1 77 ? -8.462 14.623 9.512 1.00 67.81 77 GLU A O 1
ATOM 596 N N . ALA A 1 78 ? -7.578 13.181 10.985 1.00 70.25 78 ALA A N 1
ATOM 597 C CA . ALA A 1 78 ? -6.229 13.749 10.983 1.00 70.25 78 ALA A CA 1
ATOM 598 C C . ALA A 1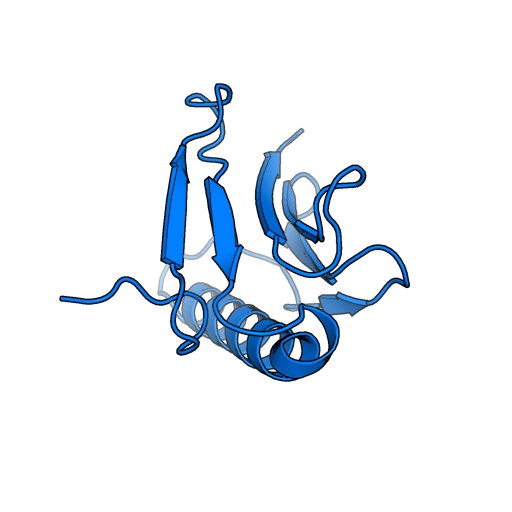 78 ? -5.138 12.710 10.695 1.00 70.25 78 ALA A C 1
ATOM 600 O O . ALA A 1 78 ? -3.977 12.967 10.985 1.00 70.25 78 ALA A O 1
ATOM 601 N N . GLY A 1 79 ? -5.475 11.524 10.177 1.00 77.56 79 GLY A N 1
ATOM 602 C CA . GLY A 1 79 ? -4.464 10.494 9.955 1.00 77.56 79 GLY A CA 1
ATOM 603 C C . GLY A 1 79 ? -4.851 9.424 8.948 1.00 77.56 79 GLY A C 1
ATOM 604 O O . GLY A 1 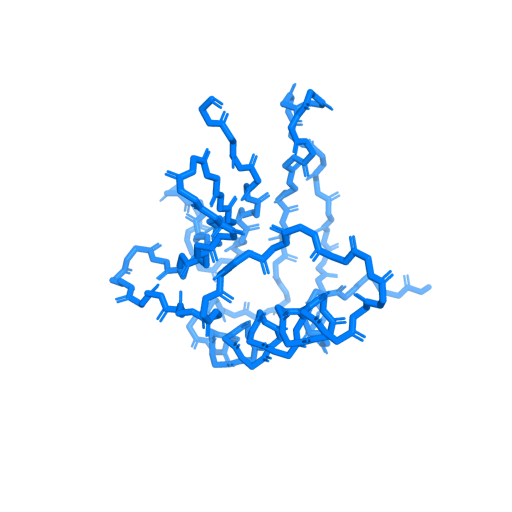79 ? -6.024 9.194 8.641 1.00 77.56 79 GLY A O 1
ATOM 605 N N . GLY A 1 80 ? -3.829 8.738 8.447 1.00 81.50 80 GLY A N 1
ATOM 606 C CA . GLY A 1 80 ? -3.995 7.741 7.406 1.00 81.50 80 GLY A CA 1
ATOM 607 C C . GLY A 1 80 ? -2.754 6.899 7.157 1.00 81.50 80 GLY A C 1
ATOM 608 O O . GLY A 1 80 ? -1.704 7.062 7.777 1.00 81.50 80 GLY A O 1
ATOM 609 N N . ILE A 1 81 ? -2.907 5.955 6.235 1.00 85.56 81 ILE A N 1
ATOM 610 C CA . ILE A 1 81 ? -1.824 5.144 5.690 1.00 85.56 81 ILE A CA 1
ATOM 611 C C . ILE A 1 81 ? -1.732 5.432 4.199 1.00 85.56 81 ILE A C 1
ATOM 613 O O . ILE A 1 81 ? -2.726 5.322 3.478 1.00 85.56 81 ILE A O 1
ATOM 617 N N . TRP A 1 82 ? -0.533 5.738 3.721 1.00 88.38 82 TRP A N 1
ATOM 618 C CA . TRP A 1 82 ? -0.251 5.891 2.303 1.00 88.38 82 TRP A CA 1
ATOM 619 C C . TRP A 1 82 ? 0.682 4.774 1.837 1.00 88.38 82 TRP A C 1
ATOM 621 O O . TRP A 1 82 ? 1.792 4.614 2.339 1.00 88.38 82 TRP A O 1
ATOM 631 N N . LEU A 1 83 ? 0.212 3.961 0.889 1.00 90.38 83 LEU A N 1
ATOM 632 C CA . LEU A 1 83 ? 1.025 2.965 0.199 1.00 90.38 83 LEU A CA 1
ATOM 633 C C . LEU A 1 83 ? 1.281 3.411 -1.234 1.00 90.38 83 LEU A C 1
ATOM 635 O O . LEU A 1 83 ? 0.360 3.422 -2.054 1.00 90.38 83 LEU A O 1
ATOM 639 N N . HIS A 1 84 ? 2.529 3.688 -1.579 1.00 91.44 84 HIS A N 1
ATOM 640 C CA . HIS A 1 84 ? 2.887 4.095 -2.933 1.00 91.44 84 HIS A CA 1
ATOM 641 C C . HIS A 1 84 ? 4.244 3.533 -3.358 1.00 91.44 84 HIS A C 1
ATOM 643 O O . HIS A 1 84 ? 5.104 3.279 -2.520 1.00 91.44 84 HIS A O 1
ATOM 649 N N . PRO A 1 85 ? 4.477 3.312 -4.656 1.00 91.06 85 PRO A N 1
ATOM 650 C CA . PRO A 1 85 ? 5.816 3.052 -5.156 1.00 91.06 85 PRO A CA 1
ATOM 651 C C . PRO A 1 85 ? 6.765 4.232 -4.889 1.00 91.06 85 PRO A C 1
ATOM 653 O O . PRO A 1 85 ? 6.358 5.397 -4.916 1.00 91.06 85 PRO A O 1
ATOM 656 N N . GLN A 1 86 ? 8.051 3.946 -4.675 1.00 88.50 86 GLN A N 1
ATOM 657 C CA . GLN A 1 86 ? 9.088 4.978 -4.656 1.00 88.50 86 GLN A CA 1
ATOM 658 C C . GLN A 1 86 ? 9.233 5.579 -6.056 1.00 88.50 86 GLN A C 1
ATOM 660 O O . GLN A 1 86 ? 9.305 4.848 -7.041 1.00 88.50 86 GLN A O 1
ATOM 665 N N . HIS A 1 87 ? 9.345 6.904 -6.140 1.00 83.56 87 HIS A N 1
ATOM 666 C CA . HIS A 1 87 ? 9.453 7.617 -7.414 1.00 83.56 87 HIS A CA 1
ATOM 667 C C . HIS A 1 87 ? 10.631 7.146 -8.289 1.00 83.56 87 HIS A C 1
ATOM 669 O O . HIS A 1 87 ? 10.472 6.999 -9.499 1.00 83.56 87 HIS A O 1
ATOM 675 N N . ASP A 1 88 ? 11.785 6.858 -7.678 1.00 83.75 88 ASP A N 1
ATOM 676 C CA . ASP A 1 88 ? 13.009 6.479 -8.400 1.00 83.75 88 ASP A CA 1
ATOM 677 C C . ASP A 1 88 ? 13.044 5.005 -8.844 1.00 83.75 88 ASP A C 1
ATOM 679 O O . ASP A 1 88 ? 13.753 4.663 -9.789 1.00 83.75 88 ASP A O 1
ATOM 683 N N . ASP A 1 89 ? 12.278 4.126 -8.186 1.00 85.06 89 ASP A N 1
ATOM 684 C CA . ASP A 1 89 ? 12.139 2.709 -8.558 1.00 85.06 89 ASP A CA 1
ATOM 685 C C . ASP A 1 89 ? 10.694 2.224 -8.347 1.00 85.06 89 ASP A C 1
ATOM 687 O O . ASP A 1 89 ? 10.404 1.440 -7.436 1.00 85.06 89 ASP A O 1
ATOM 691 N N . PRO A 1 90 ? 9.742 2.678 -9.177 1.00 86.50 90 PRO A N 1
ATOM 692 C CA . PRO A 1 90 ? 8.332 2.448 -8.906 1.00 86.50 90 PRO A CA 1
ATOM 693 C C . PRO A 1 90 ? 7.866 1.036 -9.259 1.00 86.50 90 PRO A C 1
ATOM 695 O O . PRO A 1 90 ? 6.749 0.636 -8.935 1.00 86.50 90 PRO A O 1
ATOM 698 N N . GLN A 1 91 ? 8.699 0.266 -9.960 1.00 88.56 91 GLN A N 1
ATOM 699 C CA . GLN A 1 91 ? 8.319 -1.068 -10.403 1.00 88.56 91 GLN A CA 1
ATOM 700 C C . GLN A 1 91 ? 8.432 -2.085 -9.280 1.00 88.56 91 GLN A C 1
ATOM 702 O O . GLN A 1 91 ? 7.638 -3.018 -9.244 1.00 88.56 91 GLN A O 1
ATOM 707 N N . ARG A 1 92 ? 9.410 -1.937 -8.385 1.00 91.12 92 ARG A N 1
ATOM 708 C CA . ARG A 1 92 ? 9.754 -2.976 -7.409 1.00 91.12 92 ARG A CA 1
ATOM 709 C C . ARG A 1 92 ? 9.715 -2.502 -5.971 1.00 91.12 92 ARG A C 1
ATOM 711 O O . ARG A 1 92 ? 10.213 -3.205 -5.099 1.00 91.12 92 ARG A O 1
ATOM 718 N N . THR A 1 93 ? 9.118 -1.353 -5.700 1.00 90.31 93 THR A N 1
ATOM 719 C CA . THR A 1 93 ? 9.059 -0.811 -4.346 1.00 90.31 93 THR A CA 1
ATOM 720 C C . THR A 1 93 ? 7.629 -0.535 -3.919 1.00 90.31 93 THR A C 1
ATOM 722 O O . THR A 1 93 ? 6.759 -0.228 -4.733 1.00 90.31 93 THR A O 1
ATOM 725 N N . VAL A 1 94 ? 7.401 -0.647 -2.615 1.00 90.88 94 VAL A N 1
ATOM 726 C CA . VAL A 1 94 ? 6.269 -0.030 -1.926 1.00 90.88 94 VAL A CA 1
ATOM 727 C C . VAL A 1 94 ? 6.810 0.673 -0.705 1.00 90.88 94 VAL A C 1
ATOM 729 O O . VAL A 1 94 ? 7.423 0.041 0.148 1.00 90.88 94 VAL A O 1
ATOM 732 N N . TYR A 1 95 ? 6.573 1.967 -0.626 1.00 89.69 95 TYR A N 1
ATOM 733 C CA . TYR A 1 95 ? 6.679 2.743 0.588 1.00 89.69 95 TYR A CA 1
ATOM 734 C C . TYR A 1 95 ? 5.340 2.680 1.317 1.00 89.69 95 TYR A C 1
ATOM 736 O O . TYR A 1 95 ? 4.289 2.858 0.700 1.00 89.69 95 TYR A O 1
ATOM 744 N N . ALA A 1 96 ? 5.387 2.353 2.602 1.00 87.31 96 ALA A N 1
ATOM 745 C CA . ALA A 1 96 ? 4.248 2.351 3.495 1.00 87.31 96 ALA A CA 1
ATOM 746 C C . ALA A 1 96 ? 4.478 3.405 4.568 1.00 87.31 96 ALA A C 1
ATOM 748 O O . ALA A 1 96 ? 5.319 3.201 5.444 1.00 87.31 96 ALA A O 1
ATOM 749 N N . GLU A 1 97 ? 3.728 4.494 4.477 1.00 85.88 97 GLU A N 1
ATOM 750 C CA . GLU A 1 97 ? 3.787 5.622 5.397 1.00 85.88 97 GLU A CA 1
ATOM 751 C C . GLU A 1 97 ? 2.551 5.628 6.285 1.00 85.88 97 GLU A C 1
ATOM 753 O O . GLU A 1 97 ? 1.430 5.478 5.787 1.00 85.88 97 GLU A O 1
ATOM 758 N N . ALA A 1 98 ? 2.747 5.807 7.587 1.00 80.25 98 ALA A N 1
ATOM 759 C CA . ALA A 1 98 ? 1.667 6.184 8.485 1.00 80.25 98 ALA A CA 1
ATOM 760 C C . ALA A 1 98 ? 1.837 7.662 8.821 1.00 80.25 98 ALA A C 1
ATOM 762 O O . ALA A 1 98 ? 2.891 8.069 9.296 1.00 80.25 98 ALA A O 1
ATOM 763 N N . TRP A 1 99 ? 0.798 8.462 8.610 1.00 72.19 99 TRP A N 1
ATOM 764 C CA . TRP A 1 99 ? 0.839 9.880 8.939 1.00 72.19 99 TRP A CA 1
ATOM 765 C C . TRP A 1 99 ? -0.301 10.256 9.874 1.00 72.19 99 TRP A C 1
ATOM 767 O O . TRP A 1 99 ? -1.389 9.673 9.848 1.00 72.19 99 TRP A O 1
ATOM 777 N N . SER A 1 100 ? -0.014 11.235 10.722 1.00 69.94 100 SER A N 1
ATOM 778 C CA . SER A 1 100 ? -0.980 11.954 11.537 1.00 69.94 100 SER A CA 1
ATOM 779 C C . SER A 1 100 ? -0.548 13.412 11.552 1.00 69.94 100 SER A C 1
ATOM 781 O O . SER A 1 100 ? 0.627 13.676 11.817 1.00 69.94 100 SER A O 1
ATOM 783 N N . ASP A 1 101 ? -1.478 14.322 11.279 1.00 62.03 101 ASP A N 1
ATOM 784 C CA . ASP A 1 101 ? -1.311 15.746 11.597 1.00 62.03 101 ASP A CA 1
ATOM 785 C C . ASP A 1 101 ? -1.285 15.971 13.122 1.00 62.03 101 ASP A C 1
ATOM 787 O O . ASP A 1 101 ? -1.893 15.157 13.868 1.00 62.03 101 ASP A O 1
#